Protein AF-A0A653YKE4-F1 (afdb_monomer_lite)

Sequence (70 aa):
MHELPIHVWTCVTGRWETDAAPGLLLAWRQREGVGWEGWVIAADPAQGGATEATVRQSWVPASAIRPVAE

pLDDT: mean 88.65, std 11.72, range [49.34, 98.0]

Secondary structure (DSSP, 8-state):
--PPPEEEEE-TTS-HHHH-EEEEEEEEEEETTTEEEEEEEEEEPPPTT-SSPEEEEEEEEGGGEEEPP-

Structure (mmCIF, N/CA/C/O backbone):
data_AF-A0A653YKE4-F1
#
_entry.id   AF-A0A653YKE4-F1
#
loop_
_atom_site.group_PDB
_atom_site.id
_atom_site.type_symbol
_atom_site.label_atom_id
_atom_site.label_alt_id
_atom_site.label_comp_id
_atom_site.label_asym_id
_atom_site.label_entity_id
_atom_site.label_seq_id
_atom_site.pdbx_PDB_ins_code
_atom_site.Cartn_x
_atom_site.Cartn_y
_atom_site.Cartn_z
_atom_site.occupancy
_atom_site.B_iso_or_equiv
_atom_site.auth_seq_id
_atom_site.auth_comp_id
_atom_site.auth_asym_id
_atom_site.auth_atom_id
_atom_site.pdbx_PDB_model_num
ATOM 1 N N . MET A 1 1 ? -7.114 -17.381 15.102 1.00 49.34 1 MET A N 1
ATOM 2 C CA . MET A 1 1 ? -7.260 -17.555 13.644 1.00 49.34 1 MET A CA 1
ATOM 3 C C . MET A 1 1 ? -6.257 -16.600 13.026 1.00 49.34 1 MET A C 1
ATOM 5 O O . MET A 1 1 ? -6.370 -15.414 13.295 1.00 49.34 1 MET A O 1
ATOM 9 N N . HIS A 1 2 ? -5.198 -17.093 12.382 1.00 55.16 2 HIS A N 1
ATOM 10 C CA . HIS A 1 2 ? -4.272 -16.205 11.676 1.00 55.16 2 HIS A CA 1
ATOM 11 C C . HIS A 1 2 ? -4.888 -15.937 10.308 1.00 55.16 2 HIS A C 1
ATOM 13 O O . HIS A 1 2 ? -5.083 -16.877 9.540 1.00 55.16 2 HIS A O 1
ATOM 19 N N . GLU A 1 3 ? -5.277 -14.693 10.053 1.00 74.94 3 GLU A N 1
ATOM 20 C CA . GLU A 1 3 ? -5.728 -14.285 8.727 1.00 74.94 3 GLU A CA 1
ATOM 21 C C . GLU A 1 3 ? -4.543 -14.408 7.763 1.00 74.94 3 GLU A C 1
ATOM 23 O O . GLU A 1 3 ? -3.412 -14.043 8.094 1.00 74.94 3 GLU A O 1
ATOM 28 N N . LEU A 1 4 ? -4.786 -15.007 6.597 1.00 84.25 4 LEU A N 1
ATOM 29 C CA . LEU A 1 4 ? -3.781 -15.081 5.543 1.00 84.25 4 LEU A CA 1
ATOM 30 C C . LEU A 1 4 ? -3.501 -13.666 5.010 1.00 84.25 4 LEU A C 1
ATOM 32 O O . LEU A 1 4 ? -4.404 -12.828 5.033 1.00 84.25 4 LEU A O 1
ATOM 36 N N . PRO A 1 5 ? -2.290 -13.395 4.489 1.00 92.62 5 PRO A N 1
ATOM 37 C CA . PRO A 1 5 ? -2.019 -12.164 3.756 1.00 92.62 5 PRO A CA 1
ATOM 38 C C . PRO A 1 5 ? -3.059 -11.918 2.656 1.00 92.62 5 PRO A C 1
ATOM 40 O O . PRO A 1 5 ? -3.368 -12.825 1.883 1.00 92.62 5 PRO A O 1
ATOM 43 N N . ILE A 1 6 ? -3.571 -10.690 2.567 1.00 94.94 6 ILE A N 1
ATOM 44 C CA . ILE A 1 6 ? -4.611 -10.313 1.599 1.00 94.94 6 ILE A CA 1
ATOM 45 C C . ILE A 1 6 ? -3.981 -9.487 0.478 1.00 94.94 6 ILE A C 1
ATOM 47 O O . ILE A 1 6 ? -3.271 -8.514 0.740 1.00 94.94 6 ILE A O 1
ATOM 51 N N . HIS A 1 7 ? -4.256 -9.853 -0.774 1.00 95.81 7 HIS A N 1
ATOM 52 C CA . HIS A 1 7 ? -3.865 -9.051 -1.933 1.00 95.81 7 HIS A CA 1
ATOM 53 C C . HIS A 1 7 ? -4.655 -7.738 -1.964 1.00 95.81 7 HIS A C 1
ATOM 55 O O . HIS A 1 7 ? -5.884 -7.730 -1.880 1.00 95.81 7 HIS A O 1
ATOM 61 N N . VAL A 1 8 ? -3.944 -6.624 -2.112 1.00 96.56 8 VAL A N 1
ATOM 62 C CA . VAL A 1 8 ? -4.516 -5.275 -2.131 1.00 96.56 8 VAL A CA 1
ATOM 63 C C . VAL A 1 8 ? -3.848 -4.407 -3.192 1.00 96.56 8 VAL A C 1
ATOM 65 O O . VAL A 1 8 ? -2.708 -4.636 -3.591 1.00 96.56 8 VAL A O 1
ATOM 68 N N . TRP A 1 9 ? -4.548 -3.358 -3.602 1.00 96.12 9 TRP A N 1
ATOM 69 C CA . TRP A 1 9 ? -3.964 -2.195 -4.253 1.00 96.12 9 TRP A CA 1
ATOM 70 C C . TRP A 1 9 ? -3.588 -1.150 -3.205 1.00 96.12 9 TRP A C 1
ATOM 72 O O . TRP A 1 9 ? -4.340 -0.903 -2.260 1.00 96.12 9 TRP A O 1
ATOM 82 N N . THR A 1 10 ? -2.448 -0.493 -3.399 1.00 95.06 10 THR A N 1
ATOM 83 C CA . THR A 1 10 ? -1.973 0.597 -2.544 1.00 95.06 10 THR A CA 1
ATOM 84 C C . THR A 1 10 ? -1.726 1.864 -3.343 1.00 95.06 10 THR A C 1
ATOM 86 O O . THR A 1 10 ? -1.282 1.794 -4.483 1.00 95.06 10 THR A O 1
ATOM 89 N N . CYS A 1 11 ? -1.996 3.028 -2.756 1.00 94.31 11 CYS A N 1
ATOM 90 C CA . CYS A 1 11 ? -1.693 4.315 -3.381 1.00 94.31 11 CYS A CA 1
ATOM 91 C C . CYS A 1 11 ? -1.510 5.397 -2.310 1.00 94.31 11 CYS A C 1
ATOM 93 O O . CYS A 1 11 ? -2.477 5.968 -1.806 1.00 94.31 11 CYS A O 1
ATOM 95 N N . VAL A 1 12 ? -0.258 5.689 -1.944 1.00 88.56 12 VAL A N 1
ATOM 96 C CA . VAL A 1 12 ? 0.052 6.685 -0.898 1.00 88.56 12 VAL A CA 1
ATOM 97 C C . VAL A 1 12 ? -0.105 8.131 -1.375 1.00 88.56 12 VAL A C 1
ATOM 99 O O . VAL A 1 12 ? -0.265 9.029 -0.555 1.00 88.56 12 VAL A O 1
ATOM 102 N N . THR A 1 13 ? -0.087 8.363 -2.691 1.00 89.94 13 THR A N 1
ATOM 103 C CA . THR A 1 13 ? -0.268 9.692 -3.301 1.00 89.94 13 THR A CA 1
ATOM 104 C C . THR A 1 13 ? -1.743 10.065 -3.475 1.00 89.94 13 THR A C 1
ATOM 106 O O . THR A 1 13 ? -2.059 11.224 -3.736 1.00 89.94 13 THR A O 1
ATOM 109 N N . GLY A 1 14 ? -2.651 9.088 -3.368 1.00 89.88 14 GLY A N 1
ATOM 110 C CA . GLY A 1 14 ? -4.079 9.238 -3.657 1.00 89.88 14 GLY A CA 1
ATOM 111 C C . GLY A 1 14 ? -4.436 9.257 -5.151 1.00 89.88 14 GLY A C 1
ATOM 112 O O . GLY A 1 14 ? -5.623 9.259 -5.481 1.00 89.88 14 GLY A O 1
ATOM 113 N N . ARG A 1 15 ? -3.455 9.235 -6.065 1.00 90.06 15 ARG A N 1
ATOM 114 C CA . ARG A 1 15 ? -3.664 9.209 -7.525 1.00 90.06 15 ARG A CA 1
ATOM 115 C C . ARG A 1 15 ? -3.758 7.775 -8.038 1.00 90.06 15 ARG A C 1
ATOM 117 O O . ARG A 1 15 ? -2.852 7.253 -8.679 1.00 90.06 15 ARG A O 1
ATOM 124 N N . TRP A 1 16 ? -4.877 7.130 -7.735 1.00 90.50 16 TRP A N 1
ATOM 125 C CA . TRP A 1 16 ? -5.083 5.702 -7.990 1.00 90.50 16 TRP A CA 1
ATOM 126 C C . TRP A 1 16 ? -4.942 5.274 -9.456 1.00 90.50 16 TRP A C 1
ATOM 128 O O . TRP A 1 16 ? -4.591 4.131 -9.712 1.00 90.50 16 TRP A O 1
ATOM 138 N N . GLU A 1 17 ? -5.212 6.158 -10.413 1.00 88.81 17 GLU A N 1
ATOM 139 C CA . GLU A 1 17 ? -5.130 5.825 -11.842 1.00 88.81 17 GLU A CA 1
ATOM 140 C C . GLU A 1 17 ? -3.688 5.704 -12.350 1.00 88.81 17 GLU A C 1
ATOM 142 O O . GL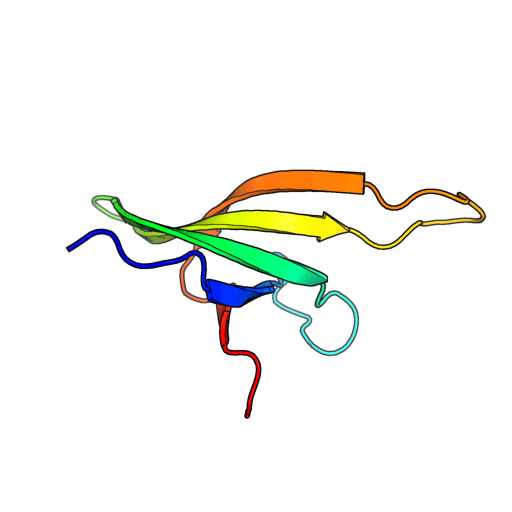U A 1 17 ? -3.444 5.009 -13.332 1.00 88.81 17 GLU A O 1
ATOM 147 N N . THR A 1 18 ? -2.737 6.371 -11.692 1.00 86.50 18 THR A N 1
ATOM 148 C CA . THR A 1 18 ? -1.344 6.460 -12.158 1.00 86.50 18 THR A CA 1
ATOM 149 C C . THR A 1 18 ? -0.358 5.794 -11.213 1.00 86.50 18 THR A C 1
ATOM 151 O O . THR A 1 18 ? 0.630 5.224 -11.664 1.00 86.50 18 THR A O 1
ATOM 154 N N . ASP A 1 19 ? -0.633 5.848 -9.909 1.00 89.38 19 ASP A N 1
ATOM 155 C CA . ASP A 1 19 ? 0.346 5.527 -8.868 1.00 89.38 19 ASP A CA 1
ATOM 156 C C . ASP A 1 19 ? -0.074 4.305 -8.036 1.00 89.38 19 ASP A C 1
ATOM 158 O O . ASP A 1 19 ? 0.511 4.038 -6.985 1.00 89.38 19 ASP A O 1
ATOM 162 N N . ALA A 1 20 ? -1.132 3.592 -8.440 1.00 91.88 20 ALA A N 1
ATOM 163 C CA . ALA A 1 20 ? -1.538 2.380 -7.744 1.00 91.88 20 ALA A CA 1
ATOM 164 C C . ALA A 1 20 ? -0.495 1.270 -7.931 1.00 91.88 20 ALA A C 1
ATOM 166 O O . ALA A 1 20 ? -0.094 0.945 -9.046 1.00 91.88 20 ALA A O 1
ATOM 167 N N . ALA A 1 21 ? -0.102 0.660 -6.818 1.00 92.19 21 ALA A N 1
ATOM 168 C CA . ALA A 1 21 ? 0.873 -0.417 -6.758 1.00 92.19 21 ALA A CA 1
ATOM 169 C C . ALA A 1 21 ? 0.258 -1.655 -6.084 1.00 92.19 21 ALA A C 1
ATOM 171 O O . ALA A 1 21 ? -0.461 -1.505 -5.086 1.00 92.19 21 ALA A O 1
ATOM 172 N N . PRO A 1 22 ? 0.519 -2.875 -6.588 1.00 94.44 22 PRO A N 1
ATOM 173 C CA . PRO A 1 22 ? 0.039 -4.094 -5.949 1.00 94.44 22 PRO A CA 1
ATOM 174 C C . PRO A 1 22 ? 0.772 -4.332 -4.621 1.00 94.44 22 PRO A C 1
ATOM 176 O O . PRO A 1 22 ? 1.947 -3.988 -4.472 1.00 94.44 22 PRO A O 1
ATOM 179 N N . GLY A 1 23 ? 0.096 -4.950 -3.654 1.00 94.88 23 GLY A N 1
ATOM 180 C CA . GLY A 1 23 ? 0.686 -5.267 -2.359 1.00 94.88 23 GLY A CA 1
ATOM 181 C C . GLY A 1 23 ? -0.017 -6.374 -1.577 1.00 94.88 23 GLY A C 1
ATOM 182 O O . GLY A 1 23 ? -1.059 -6.894 -1.974 1.00 94.88 23 GLY A O 1
ATOM 183 N N . LEU A 1 24 ? 0.588 -6.721 -0.442 1.00 96.56 24 LEU A N 1
ATOM 184 C CA . LEU A 1 24 ? 0.115 -7.702 0.531 1.00 96.56 24 LEU A CA 1
ATOM 185 C C . LEU A 1 24 ? -0.156 -7.018 1.866 1.00 96.56 24 LEU A C 1
ATOM 187 O O . LEU A 1 24 ? 0.772 -6.525 2.509 1.00 96.56 24 LEU A O 1
ATOM 191 N N . LEU A 1 25 ? -1.413 -7.016 2.292 1.00 96.94 25 LEU A N 1
ATOM 192 C CA . LEU A 1 25 ? -1.826 -6.573 3.615 1.00 96.94 25 LEU A CA 1
ATOM 193 C C . LEU A 1 25 ? -1.616 -7.701 4.625 1.00 96.94 25 LEU A C 1
ATOM 195 O O . LEU A 1 25 ? -2.132 -8.804 4.453 1.00 96.94 25 LEU A O 1
ATOM 199 N N . LEU A 1 26 ? -0.861 -7.401 5.679 1.00 96.19 26 LEU A N 1
ATOM 200 C CA . LEU A 1 26 ? -0.417 -8.384 6.668 1.00 96.19 26 LEU A CA 1
ATOM 201 C C . LEU A 1 26 ? -1.047 -8.188 8.048 1.00 96.19 26 LEU A C 1
ATOM 203 O O . LEU A 1 26 ? -1.173 -9.146 8.804 1.00 96.19 26 LEU A O 1
ATOM 207 N N . ALA A 1 27 ? -1.380 -6.948 8.411 1.00 96.31 27 ALA A N 1
ATOM 208 C CA . ALA A 1 27 ? -1.955 -6.625 9.711 1.00 96.31 27 ALA A CA 1
ATOM 209 C C . ALA A 1 27 ? -2.660 -5.269 9.686 1.00 96.31 27 ALA A C 1
ATOM 211 O O . ALA A 1 27 ? -2.317 -4.396 8.890 1.00 96.31 27 ALA A O 1
ATOM 212 N N . TRP A 1 28 ? -3.574 -5.070 10.631 1.00 96.44 28 TRP A N 1
ATOM 213 C CA . TRP A 1 28 ? -4.186 -3.780 10.923 1.00 96.44 28 TRP A CA 1
ATOM 214 C C . TRP A 1 28 ? -3.754 -3.276 12.294 1.00 96.44 28 TRP A C 1
ATOM 216 O O . TRP A 1 28 ? -3.557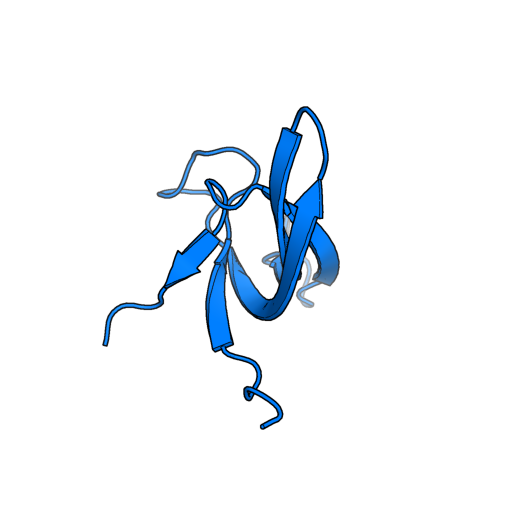 -4.058 13.226 1.00 96.44 28 TRP A O 1
ATOM 226 N N . ARG A 1 29 ? -3.672 -1.955 12.441 1.00 96.94 29 ARG A N 1
ATOM 227 C CA . ARG A 1 29 ? -3.616 -1.296 13.746 1.00 96.94 29 ARG A CA 1
ATOM 228 C C . ARG A 1 29 ? -4.467 -0.038 13.742 1.00 96.94 29 ARG A C 1
ATOM 230 O O . ARG A 1 29 ? -4.583 0.635 12.720 1.00 96.94 29 ARG A O 1
ATOM 237 N N . GLN A 1 30 ? -4.991 0.316 14.907 1.00 97.62 30 GLN A N 1
ATOM 238 C CA . GLN A 1 30 ? -5.574 1.629 15.139 1.00 97.62 30 GLN A CA 1
ATOM 239 C C . GLN A 1 30 ? 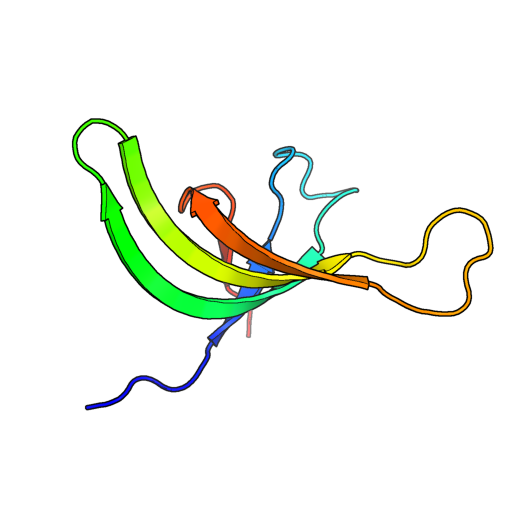-4.540 2.506 15.845 1.00 97.62 30 GLN A C 1
ATOM 241 O O . GLN A 1 30 ? -4.023 2.139 16.900 1.00 97.62 30 GLN A O 1
ATOM 246 N N . ARG A 1 31 ? -4.223 3.658 15.257 1.00 95.50 31 ARG A N 1
ATOM 247 C CA . ARG A 1 31 ? -3.310 4.647 15.827 1.00 95.50 31 ARG A CA 1
ATOM 248 C C . ARG A 1 31 ? -4.113 5.824 16.370 1.00 95.50 31 ARG A C 1
ATOM 250 O O . ARG A 1 31 ? -4.885 6.450 15.641 1.00 95.50 31 ARG A O 1
ATOM 257 N N . GLU A 1 32 ? -3.928 6.122 17.652 1.00 95.50 32 GLU A N 1
ATOM 258 C CA . GLU A 1 32 ? -4.616 7.221 18.331 1.00 95.50 32 GLU A CA 1
ATOM 259 C C . GLU A 1 32 ? -4.382 8.553 17.598 1.00 95.50 32 GLU A C 1
ATOM 261 O O . GLU A 1 32 ? -3.259 8.869 17.200 1.00 95.50 32 GLU A O 1
ATOM 266 N N . GLY A 1 33 ? -5.462 9.297 17.345 1.00 93.69 33 GLY A N 1
ATOM 267 C CA . GLY A 1 33 ? -5.429 10.573 16.619 1.00 93.69 33 GLY A CA 1
ATOM 268 C C . GLY A 1 33 ? -5.179 10.493 15.103 1.00 93.69 33 GLY A C 1
ATOM 269 O O . GLY A 1 33 ? -5.260 11.524 14.443 1.00 93.69 33 GLY A O 1
ATOM 270 N N . VAL A 1 34 ? -4.903 9.309 14.535 1.00 92.00 34 VAL A N 1
ATOM 271 C CA . VAL A 1 34 ? -4.622 9.123 13.091 1.00 92.00 34 VAL A CA 1
ATOM 272 C C . VAL A 1 34 ? -5.648 8.210 12.414 1.00 92.00 34 VAL A C 1
ATOM 274 O O . VAL A 1 34 ? -6.031 8.455 11.274 1.00 92.00 34 VAL A O 1
ATOM 277 N N . GLY A 1 35 ? -6.129 7.183 13.117 1.00 96.06 35 GLY A N 1
ATOM 278 C CA . GLY A 1 35 ? -7.088 6.212 12.591 1.00 96.06 35 GLY A CA 1
ATOM 279 C C . GLY A 1 35 ? -6.450 4.868 12.239 1.00 96.06 35 GLY A C 1
ATOM 280 O O . GLY A 1 35 ? -5.434 4.478 12.815 1.00 96.06 35 GLY A O 1
ATOM 281 N N . TRP A 1 36 ? -7.092 4.124 11.339 1.00 98.00 36 TRP A N 1
ATOM 282 C CA . TRP A 1 36 ? -6.650 2.787 10.942 1.00 98.00 36 TRP A CA 1
ATOM 283 C C . TRP A 1 36 ? -5.493 2.834 9.942 1.00 98.00 36 TRP A C 1
ATOM 285 O O . TRP A 1 36 ? -5.538 3.563 8.949 1.00 98.00 36 TRP A O 1
ATOM 295 N N . GLU A 1 37 ? -4.486 2.002 10.187 1.00 97.94 37 GLU A N 1
ATOM 296 C CA . GLU A 1 37 ? -3.341 1.787 9.306 1.00 97.94 37 GLU A CA 1
ATOM 297 C C . GLU A 1 37 ? -3.165 0.289 9.035 1.00 97.94 37 GLU A C 1
ATOM 299 O O . GLU A 1 37 ? -3.320 -0.538 9.939 1.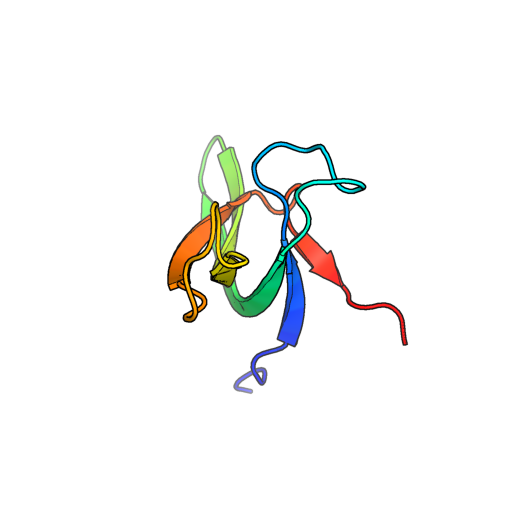00 97.94 37 GLU A O 1
ATOM 304 N N . GLY A 1 38 ? -2.814 -0.055 7.797 1.00 97.00 38 GLY A N 1
ATOM 305 C CA . GLY A 1 38 ? -2.469 -1.417 7.395 1.00 97.00 38 GLY A CA 1
ATOM 306 C C . GLY A 1 38 ? -0.959 -1.583 7.240 1.00 97.00 38 GLY A C 1
ATOM 307 O O . GLY A 1 38 ? -0.300 -0.708 6.678 1.00 97.00 38 GLY A O 1
ATOM 308 N N . TRP A 1 39 ? -0.403 -2.692 7.730 1.00 97.38 39 TRP A N 1
ATOM 309 C CA . TRP A 1 39 ? 0.978 -3.092 7.454 1.00 97.38 39 TRP A CA 1
ATOM 310 C C . TRP A 1 39 ? 1.012 -3.773 6.094 1.00 97.38 39 TRP A C 1
ATOM 312 O O . TRP A 1 39 ? 0.444 -4.857 5.936 1.00 97.38 39 TRP A O 1
ATOM 322 N N . VAL A 1 40 ? 1.637 -3.122 5.114 1.00 97.25 40 VAL A N 1
ATOM 323 C CA . VAL A 1 40 ? 1.616 -3.575 3.722 1.00 97.25 40 VAL A CA 1
ATOM 324 C C . VAL A 1 40 ? 3.027 -3.722 3.172 1.00 97.25 40 VAL A C 1
ATOM 326 O O . VAL A 1 40 ? 3.876 -2.857 3.394 1.00 97.25 40 VAL A O 1
ATOM 329 N N . ILE A 1 41 ? 3.246 -4.805 2.423 1.00 96.62 41 ILE A N 1
ATOM 330 C CA . ILE A 1 41 ? 4.369 -4.960 1.493 1.00 96.62 41 ILE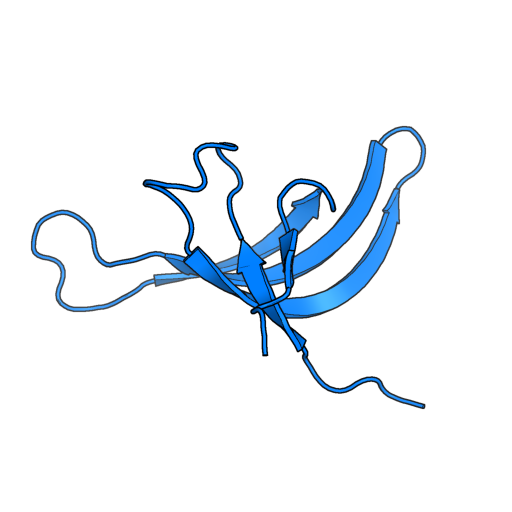 A CA 1
ATOM 331 C C . ILE A 1 41 ? 3.858 -4.593 0.098 1.00 96.62 41 ILE A C 1
ATOM 333 O O . ILE A 1 41 ? 3.017 -5.309 -0.433 1.00 96.62 41 ILE A O 1
ATOM 337 N N . ALA A 1 42 ? 4.328 -3.493 -0.485 1.00 94.31 42 ALA A N 1
ATOM 338 C CA . ALA A 1 42 ? 3.930 -3.026 -1.815 1.00 94.31 42 ALA A CA 1
ATOM 339 C C . ALA A 1 42 ? 5.088 -3.160 -2.810 1.00 94.31 42 ALA A C 1
ATOM 341 O O . ALA A 1 42 ? 6.245 -2.962 -2.433 1.00 94.31 42 ALA A O 1
ATOM 342 N N . ALA A 1 43 ? 4.779 -3.493 -4.063 1.00 91.12 43 ALA A N 1
ATOM 343 C CA . ALA A 1 43 ? 5.743 -3.522 -5.155 1.00 91.12 43 ALA A CA 1
ATOM 344 C C . ALA A 1 43 ? 5.648 -2.221 -5.957 1.00 91.12 43 ALA A C 1
ATOM 346 O O . ALA A 1 43 ? 4.693 -2.008 -6.702 1.00 91.12 43 ALA A O 1
ATOM 347 N N . ASP A 1 44 ? 6.647 -1.360 -5.804 1.00 83.50 44 ASP A N 1
ATOM 348 C CA . ASP A 1 44 ? 6.754 -0.132 -6.576 1.00 83.50 44 ASP A CA 1
ATOM 349 C C . ASP A 1 44 ? 7.302 -0.485 -7.980 1.00 83.50 44 ASP A C 1
ATOM 351 O O . ASP A 1 44 ? 8.331 -1.169 -8.091 1.00 83.50 44 ASP A O 1
ATOM 355 N N . PRO A 1 45 ? 6.617 -0.080 -9.069 1.00 71.31 45 PRO A N 1
ATOM 356 C CA . PRO A 1 45 ? 7.035 -0.415 -10.424 1.00 71.31 45 PRO A CA 1
ATOM 357 C C . PRO A 1 45 ? 8.384 0.225 -10.756 1.00 71.31 45 PRO A C 1
ATOM 359 O O . PRO A 1 45 ? 8.683 1.346 -10.337 1.00 71.31 45 PRO A O 1
ATOM 362 N N . ALA A 1 46 ? 9.187 -0.489 -11.545 1.00 70.75 46 ALA A N 1
ATOM 363 C CA . ALA A 1 46 ? 10.494 -0.027 -11.984 1.00 70.75 46 ALA A CA 1
ATOM 364 C C . ALA A 1 46 ? 10.383 1.325 -12.715 1.00 70.75 46 ALA A C 1
ATOM 366 O O . ALA A 1 46 ? 9.642 1.466 -13.689 1.00 70.75 46 ALA A O 1
ATOM 367 N N . GLN A 1 47 ? 11.117 2.331 -12.240 1.00 70.00 47 GLN A N 1
ATOM 368 C CA . GLN A 1 47 ? 11.152 3.669 -12.835 1.00 70.00 47 GLN A CA 1
ATOM 369 C C . GLN A 1 47 ? 12.344 3.788 -13.795 1.00 70.00 47 GLN A C 1
ATOM 371 O O . GLN A 1 47 ? 13.426 3.273 -13.520 1.00 70.00 47 GLN A O 1
ATOM 376 N N . GLY A 1 48 ? 12.164 4.502 -14.912 1.00 63.97 48 GLY A N 1
ATOM 377 C CA . GLY A 1 48 ? 13.279 5.030 -15.711 1.00 63.97 48 GLY A CA 1
ATOM 378 C C . GLY A 1 48 ? 14.288 4.003 -16.248 1.00 63.97 48 GLY A C 1
ATOM 379 O O . GLY A 1 48 ? 15.486 4.258 -16.198 1.00 63.97 48 GLY A O 1
ATOM 380 N N . GLY A 1 49 ? 13.828 2.859 -16.766 1.00 64.12 49 GLY A N 1
ATOM 381 C CA . GLY A 1 49 ? 14.699 1.852 -17.393 1.00 64.12 49 GLY A CA 1
ATOM 382 C C . GLY A 1 49 ? 15.326 0.841 -16.428 1.00 64.12 49 GLY A C 1
ATOM 383 O O . GLY A 1 49 ? 16.128 0.014 -16.858 1.00 64.12 49 GLY A O 1
ATOM 384 N N . ALA A 1 50 ? 14.954 0.874 -15.146 1.00 69.06 50 ALA A N 1
ATOM 385 C CA . ALA A 1 50 ? 15.279 -0.196 -14.212 1.00 69.06 50 ALA A CA 1
ATOM 386 C C . ALA A 1 50 ? 14.613 -1.521 -14.636 1.00 69.06 50 ALA A C 1
ATOM 388 O O . ALA A 1 50 ? 13.477 -1.540 -15.108 1.00 69.06 50 ALA A O 1
ATOM 389 N N . THR A 1 51 ? 15.326 -2.635 -14.462 1.00 68.12 51 THR A N 1
ATOM 390 C CA . THR A 1 51 ? 14.842 -3.989 -14.789 1.00 68.12 51 THR A CA 1
ATOM 391 C C . THR A 1 51 ? 14.204 -4.706 -13.600 1.00 68.12 51 THR A C 1
ATOM 393 O O . THR A 1 51 ? 13.637 -5.782 -13.771 1.00 68.12 51 THR A O 1
ATOM 396 N N . GLU A 1 52 ? 14.290 -4.129 -12.400 1.00 77.38 52 GLU A N 1
ATOM 397 C CA . GLU A 1 52 ? 13.842 -4.744 -11.150 1.00 77.38 52 GLU A CA 1
ATOM 398 C C . GLU A 1 52 ? 12.813 -3.852 -10.450 1.00 77.38 52 GLU A C 1
ATOM 400 O O . GLU A 1 52 ? 12.984 -2.636 -10.348 1.00 77.38 52 GLU A O 1
ATOM 405 N N . ALA A 1 53 ? 11.731 -4.467 -9.970 1.00 79.25 53 ALA A N 1
ATOM 406 C CA . ALA A 1 53 ? 10.769 -3.809 -9.095 1.00 79.25 53 ALA A CA 1
ATOM 407 C C . ALA A 1 53 ? 11.330 -3.730 -7.671 1.00 79.25 53 ALA A C 1
ATOM 409 O O . ALA A 1 53 ? 11.977 -4.665 -7.195 1.00 79.25 53 ALA A O 1
ATOM 410 N N . THR A 1 54 ? 11.044 -2.639 -6.965 1.00 87.56 54 THR A N 1
ATOM 411 C CA . THR A 1 54 ? 11.416 -2.497 -5.554 1.00 87.56 54 THR A CA 1
ATOM 412 C C . THR A 1 54 ? 10.233 -2.828 -4.664 1.00 87.56 54 THR A C 1
ATOM 414 O O . THR A 1 54 ? 9.108 -2.426 -4.947 1.00 87.56 54 THR A O 1
ATOM 417 N N . VAL A 1 55 ? 10.482 -3.523 -3.556 1.00 91.44 55 VAL A N 1
ATOM 418 C CA . VAL A 1 55 ? 9.457 -3.767 -2.537 1.00 91.44 55 VAL A CA 1
ATOM 419 C C . VAL A 1 55 ? 9.648 -2.833 -1.351 1.00 91.44 55 VAL A C 1
ATOM 421 O O . VAL A 1 55 ? 10.761 -2.653 -0.857 1.00 91.44 55 VAL A O 1
ATOM 424 N N . ARG A 1 56 ? 8.550 -2.266 -0.856 1.00 92.69 56 ARG A N 1
ATOM 425 C CA . ARG A 1 56 ? 8.528 -1.419 0.338 1.00 92.69 56 ARG A CA 1
ATOM 426 C C . ARG A 1 56 ? 7.578 -1.996 1.371 1.00 92.69 56 ARG A C 1
ATOM 428 O O . ARG A 1 56 ? 6.473 -2.408 1.037 1.00 92.69 56 ARG A O 1
ATOM 435 N N . GLN A 1 57 ? 7.997 -1.978 2.634 1.00 96.12 57 GLN A N 1
ATOM 436 C CA . GLN A 1 57 ? 7.181 -2.409 3.769 1.00 96.12 57 GLN A CA 1
ATOM 437 C C . GLN A 1 57 ? 6.907 -1.218 4.682 1.00 96.12 57 GLN A C 1
ATOM 439 O O . GLN A 1 57 ? 7.843 -0.533 5.097 1.00 96.12 57 GLN A O 1
ATOM 444 N N . SER A 1 58 ? 5.639 -0.937 4.976 1.00 96.56 58 SER A N 1
ATOM 445 C CA . SER A 1 58 ? 5.275 0.201 5.829 1.00 96.56 58 SER A CA 1
ATOM 446 C C . SER A 1 58 ? 3.842 0.118 6.345 1.00 96.56 58 SER A C 1
ATOM 448 O O . SER A 1 58 ? 2.988 -0.510 5.722 1.00 96.56 58 SER A O 1
ATOM 450 N N . TRP A 1 59 ? 3.568 0.838 7.436 1.00 97.06 59 TRP A N 1
ATOM 451 C CA . TRP A 1 59 ? 2.205 1.189 7.826 1.00 97.06 59 TRP A CA 1
ATOM 452 C C . TRP A 1 59 ? 1.691 2.278 6.886 1.00 97.06 59 TRP A C 1
ATOM 454 O O . TRP A 1 59 ? 2.328 3.325 6.765 1.00 97.06 59 TRP A O 1
ATOM 464 N N . VAL A 1 60 ? 0.560 2.039 6.226 1.00 95.75 60 VAL A N 1
ATOM 465 C CA . VAL A 1 60 ? -0.102 3.028 5.364 1.00 95.75 60 VAL A CA 1
ATOM 466 C C . VAL A 1 60 ? -1.525 3.298 5.860 1.00 95.75 60 VAL A C 1
ATOM 468 O O . VAL A 1 60 ? -2.151 2.386 6.408 1.00 95.75 60 VAL A O 1
ATOM 471 N N . PRO A 1 61 ? -2.062 4.520 5.686 1.00 96.56 61 PRO A N 1
ATOM 472 C CA . PRO A 1 61 ? -3.441 4.823 6.062 1.00 96.56 61 PRO A CA 1
ATOM 473 C C . PRO A 1 61 ? -4.430 3.889 5.361 1.00 96.56 61 PRO A C 1
ATOM 475 O O . PRO A 1 61 ? -4.239 3.561 4.191 1.00 96.56 61 PRO A O 1
ATOM 478 N N . ALA A 1 62 ? -5.526 3.518 6.027 1.00 96.69 62 ALA A N 1
ATOM 479 C CA . ALA A 1 62 ? -6.566 2.675 5.427 1.00 96.69 62 ALA A CA 1
ATOM 480 C C . ALA A 1 62 ? -7.127 3.253 4.111 1.00 96.69 62 ALA A C 1
ATOM 482 O O . ALA A 1 62 ? -7.454 2.505 3.197 1.00 96.69 62 ALA A O 1
ATOM 483 N N . SER A 1 63 ? -7.167 4.583 3.969 1.00 95.81 63 SER A N 1
ATOM 484 C CA . SER A 1 63 ? -7.581 5.268 2.734 1.00 95.81 63 SER A CA 1
ATOM 485 C C . SER A 1 63 ? -6.640 5.051 1.544 1.00 95.81 63 SER A C 1
ATOM 487 O O . SER A 1 63 ? -7.025 5.319 0.408 1.00 95.81 63 SER A O 1
ATOM 489 N N . ALA A 1 64 ? -5.412 4.594 1.796 1.00 96.62 64 ALA A N 1
ATOM 490 C CA . ALA A 1 64 ? -4.408 4.264 0.791 1.00 96.62 64 ALA A CA 1
ATOM 491 C C . ALA A 1 64 ? -4.411 2.768 0.425 1.00 96.62 64 ALA A C 1
ATOM 493 O O . ALA A 1 64 ? -3.493 2.324 -0.261 1.00 96.62 64 ALA A O 1
ATOM 494 N N . ILE A 1 65 ? -5.409 1.997 0.876 1.00 96.94 65 ILE A N 1
ATOM 495 C CA . ILE A 1 65 ? -5.553 0.557 0.632 1.00 96.94 65 ILE A CA 1
ATOM 496 C C . ILE A 1 65 ? -6.908 0.302 -0.035 1.00 96.94 65 ILE A C 1
ATOM 498 O O . ILE A 1 65 ? -7.939 0.793 0.424 1.00 96.94 65 ILE A O 1
ATOM 502 N N . ARG A 1 66 ? -6.923 -0.487 -1.111 1.00 96.75 66 ARG A N 1
ATOM 503 C CA . ARG A 1 66 ? -8.146 -0.995 -1.748 1.00 96.75 66 ARG A CA 1
ATOM 504 C C . ARG A 1 66 ? -8.045 -2.507 -1.938 1.00 96.75 66 ARG A C 1
ATOM 506 O O . ARG A 1 66 ? -6.963 -2.986 -2.269 1.00 96.75 66 ARG A O 1
ATOM 513 N N . PRO A 1 67 ? -9.136 -3.268 -1.761 1.00 94.19 67 PRO A N 1
ATOM 514 C CA . PRO A 1 67 ? -9.138 -4.675 -2.139 1.00 94.19 67 PRO A CA 1
ATOM 515 C C . PRO A 1 67 ? -8.902 -4.809 -3.648 1.00 94.19 67 PRO A C 1
ATOM 517 O O . PRO A 1 67 ? -9.268 -3.925 -4.429 1.00 94.19 67 PRO A O 1
ATOM 520 N N . VAL A 1 68 ? -8.298 -5.919 -4.062 1.00 89.69 68 VAL A N 1
ATOM 521 C CA . VAL A 1 68 ? -8.389 -6.345 -5.461 1.00 89.69 68 VAL A CA 1
ATOM 522 C C . VAL A 1 68 ? -9.835 -6.805 -5.666 1.00 89.69 68 VAL A C 1
ATOM 524 O O . VAL A 1 68 ? -10.326 -7.605 -4.875 1.00 89.69 68 VAL A O 1
ATOM 527 N N . ALA A 1 69 ? -10.549 -6.234 -6.639 1.00 77.50 69 ALA A N 1
ATOM 528 C CA . ALA A 1 69 ? -11.882 -6.729 -6.981 1.00 77.50 69 ALA A CA 1
ATOM 529 C C . ALA A 1 69 ? -11.764 -8.178 -7.483 1.00 77.50 69 ALA A C 1
ATOM 531 O O . ALA A 1 69 ? -10.814 -8.478 -8.210 1.00 77.50 69 ALA A O 1
ATOM 532 N N . GLU A 1 70 ? -12.685 -9.047 -7.061 1.00 54.34 70 GLU A N 1
ATOM 533 C CA . GLU A 1 70 ? -12.813 -10.416 -7.587 1.00 54.34 70 GLU A CA 1
ATOM 534 C C . GLU A 1 70 ? -13.235 -10.427 -9.062 1.00 54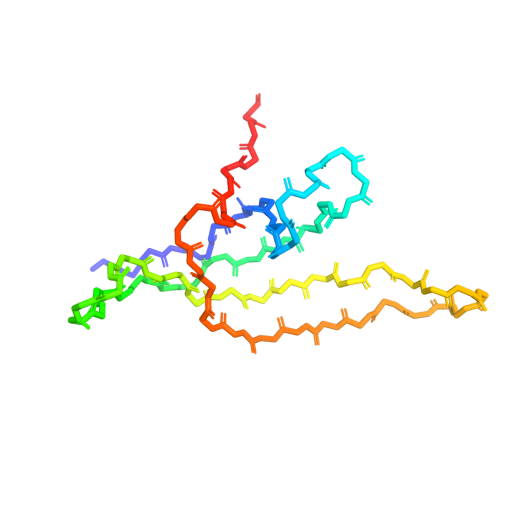.34 70 GLU A C 1
ATOM 536 O O . GLU A 1 70 ? -14.037 -9.546 -9.461 1.00 54.34 70 GLU A O 1
#

Radius of gyration: 12.79 Å; chains: 1; bounding box: 28×28×36 Å

Foldseek 3Di:
DQDDWAKKWFDQPLPCVPFIWIWTFRDWDQDPPQGIWTFIWTWGDDPDPDPDTDIDTDTGDPSRIGHDDD